Protein AF-A0A821Y7E7-F1 (afdb_monomer)

Radius of gyration: 20.85 Å; Cα contacts (8 Å, |Δi|>4): 47; chains: 1; bounding box: 41×28×63 Å

pLDDT: mean 92.41, std 6.92, range [50.72, 97.5]

InterPro domains:
  IPR002554 Protein phosphatase 2A, regulatory B subunit, B56 [PF01603] (1-94)
  IPR002554 Protein phosphatase 2A, regulatory B subunit, B56 [PTHR10257] (1-98)
  IPR011989 Armadillo-like helical [G3DSA:1.25.10.10] (1-95)
  IPR016024 Armadillo-type fold [SSF48371] (1-77)

Structure (mmCIF, N/CA/C/O backbone):
data_AF-A0A821Y7E7-F1
#
_entry.id   AF-A0A821Y7E7-F1
#
loop_
_atom_site.group_PDB
_atom_site.id
_atom_site.type_symbol
_atom_site.label_atom_id
_atom_site.label_alt_id
_atom_site.label_comp_id
_atom_site.label_asym_id
_atom_site.label_entity_id
_atom_site.label_seq_id
_atom_site.pdbx_PDB_ins_code
_atom_site.Cartn_x
_atom_site.Cartn_y
_atom_site.Cartn_z
_atom_site.occupancy
_atom_site.B_iso_or_equiv
_atom_site.auth_seq_id
_atom_site.auth_comp_id
_atom_site.auth_asym_id
_atom_site.auth_atom_id
_atom_site.pdbx_PDB_model_num
ATOM 1 N N . VAL A 1 1 ? -5.761 19.215 0.190 1.00 88.06 1 VAL A N 1
ATOM 2 C CA . VAL A 1 1 ? -6.695 18.071 0.033 1.00 88.06 1 VAL A CA 1
ATOM 3 C C . VAL A 1 1 ? -6.221 16.878 0.848 1.00 88.06 1 VAL A C 1
ATOM 5 O O . VAL A 1 1 ? -6.903 16.565 1.807 1.00 88.06 1 VAL A O 1
ATOM 8 N N . ALA A 1 2 ? -5.040 16.307 0.567 1.00 89.44 2 ALA A N 1
ATOM 9 C CA . ALA A 1 2 ? -4.501 15.144 1.290 1.00 89.44 2 ALA A CA 1
ATOM 10 C C . ALA A 1 2 ? -4.531 15.275 2.824 1.00 89.44 2 ALA A C 1
ATOM 12 O O . ALA A 1 2 ? -5.043 14.389 3.490 1.00 89.44 2 ALA A O 1
ATOM 13 N N . GLU A 1 3 ? -4.064 16.397 3.376 1.00 88.56 3 GLU A N 1
ATOM 14 C CA . GLU A 1 3 ? -4.104 16.643 4.825 1.00 88.56 3 GLU A CA 1
ATOM 15 C C . GLU A 1 3 ? -5.527 16.564 5.394 1.00 88.56 3 GLU A C 1
ATOM 17 O O . GLU A 1 3 ? -5.768 15.776 6.297 1.00 88.56 3 GLU A O 1
ATOM 22 N N . ARG A 1 4 ? -6.488 17.292 4.803 1.00 88.50 4 ARG A N 1
ATOM 23 C CA . ARG A 1 4 ? -7.901 17.257 5.225 1.00 88.50 4 ARG A CA 1
ATOM 24 C C . ARG A 1 4 ? -8.515 15.858 5.124 1.00 88.50 4 ARG A C 1
ATOM 26 O O . ARG A 1 4 ? -9.322 15.488 5.968 1.00 88.50 4 ARG A O 1
ATOM 33 N N . SER A 1 5 ? -8.144 15.089 4.101 1.00 90.50 5 SER A N 1
ATOM 34 C CA . SER A 1 5 ? -8.580 13.698 3.956 1.00 90.50 5 SER A CA 1
ATOM 35 C C . SER A 1 5 ? -7.975 12.801 5.039 1.00 90.50 5 SER A C 1
ATOM 37 O O . SER A 1 5 ? -8.693 12.004 5.625 1.00 90.50 5 SER A O 1
ATOM 39 N N . LEU A 1 6 ? -6.684 12.956 5.350 1.00 88.12 6 LEU A N 1
ATOM 40 C CA . LEU A 1 6 ? -5.997 12.170 6.381 1.00 88.12 6 LEU A CA 1
ATOM 41 C C . LEU A 1 6 ? -6.461 12.530 7.800 1.00 88.12 6 LEU A C 1
ATOM 43 O O . LEU A 1 6 ? -6.537 11.651 8.651 1.00 88.12 6 LEU A O 1
ATOM 47 N N . THR A 1 7 ? -6.839 13.786 8.057 1.00 86.94 7 THR A N 1
ATOM 48 C CA . THR A 1 7 ? -7.391 14.207 9.358 1.00 86.94 7 THR A CA 1
ATOM 49 C C . THR A 1 7 ? -8.759 13.603 9.670 1.00 86.94 7 THR A C 1
ATOM 51 O O . THR A 1 7 ? -9.186 13.664 10.819 1.00 86.94 7 THR A O 1
ATOM 54 N N . LEU A 1 8 ? -9.450 12.987 8.699 1.00 87.62 8 LEU A N 1
ATOM 55 C CA . LEU A 1 8 ? -10.682 12.239 8.987 1.00 87.62 8 LEU A CA 1
ATOM 56 C C . LEU A 1 8 ? -10.432 11.111 9.993 1.00 87.62 8 LEU A C 1
ATOM 58 O O . LEU A 1 8 ? -11.325 10.780 10.762 1.00 87.62 8 LEU A O 1
ATOM 62 N N . TRP A 1 9 ? -9.213 10.572 10.049 1.00 84.94 9 TRP A N 1
ATOM 63 C CA . TRP A 1 9 ? -8.837 9.527 11.006 1.00 84.94 9 TRP A CA 1
ATOM 64 C C . TRP A 1 9 ? -8.536 10.027 12.409 1.00 84.94 9 TRP A C 1
ATOM 66 O O . TRP A 1 9 ? -8.275 9.235 13.304 1.00 84.94 9 TRP A O 1
ATOM 76 N N . SER A 1 10 ? -8.577 11.339 12.625 1.00 84.56 10 SER A N 1
ATOM 77 C CA . SER A 1 10 ? -8.610 11.897 13.975 1.00 84.56 10 SER A CA 1
ATOM 78 C C . SER A 1 10 ? -10.027 11.903 14.558 1.00 84.56 10 SER A C 1
ATOM 80 O O . SER A 1 10 ? -10.198 12.247 15.721 1.00 84.56 10 SER A O 1
ATOM 82 N N . ASN A 1 11 ? -11.049 11.557 13.765 1.00 90.56 11 ASN A N 1
ATOM 83 C CA . ASN A 1 11 ? -12.423 11.435 14.232 1.00 90.56 11 ASN A CA 1
ATOM 84 C C . ASN A 1 11 ? -12.700 9.991 14.672 1.00 90.56 11 ASN A C 1
ATOM 86 O O . ASN A 1 11 ? -12.771 9.091 13.837 1.00 90.56 11 ASN A O 1
ATOM 90 N N . GLU A 1 12 ? -12.898 9.795 15.976 1.00 89.69 12 GLU A N 1
ATOM 91 C CA . GLU A 1 12 ? -13.133 8.480 16.588 1.00 89.69 12 GLU A CA 1
ATOM 92 C C . GLU A 1 12 ? -14.330 7.738 15.982 1.00 89.69 12 GLU A C 1
ATOM 94 O O . GLU A 1 12 ? -14.244 6.540 15.737 1.00 89.69 12 GLU A O 1
ATOM 99 N N . TYR A 1 13 ? -15.417 8.446 15.658 1.00 94.62 13 TYR A N 1
ATOM 100 C CA . TYR A 1 13 ? -16.593 7.826 15.043 1.00 94.62 13 TYR A CA 1
ATOM 101 C C . TYR A 1 13 ? -16.275 7.259 13.658 1.00 94.62 13 TYR A C 1
ATOM 103 O O . TYR A 1 13 ? -16.719 6.173 13.293 1.00 94.62 13 TYR A O 1
ATOM 111 N N . ILE A 1 14 ? -15.483 7.997 12.881 1.00 91.56 14 ILE A N 1
ATOM 112 C CA . ILE A 1 14 ? -15.056 7.536 11.567 1.00 91.56 14 ILE A CA 1
ATOM 113 C C . ILE A 1 14 ? -14.131 6.327 11.719 1.00 91.56 14 ILE A C 1
ATOM 115 O O . ILE A 1 14 ? -14.329 5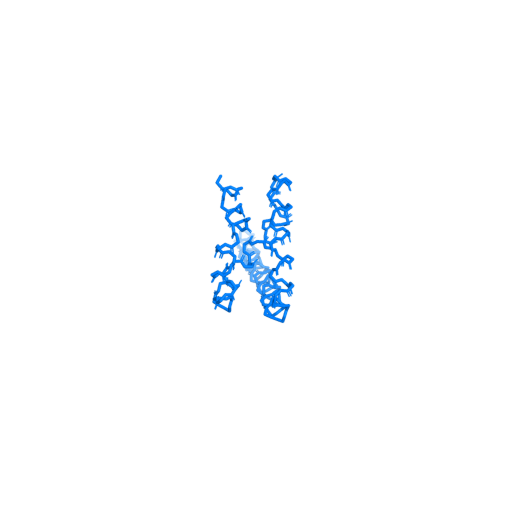.340 11.022 1.00 91.56 14 ILE A O 1
ATOM 119 N N . VAL A 1 15 ? -13.160 6.379 12.636 1.00 89.06 15 VAL A N 1
ATOM 120 C CA . VAL A 1 15 ? -12.243 5.258 12.895 1.00 89.06 15 VAL A CA 1
ATOM 121 C C . VAL A 1 15 ? -13.015 3.994 13.262 1.00 89.06 15 VAL A C 1
ATOM 123 O O . VAL A 1 15 ? -12.791 2.962 12.638 1.00 89.06 15 VAL A O 1
ATOM 126 N N . GLN A 1 16 ? -13.987 4.094 14.169 1.00 91.62 16 GLN A N 1
ATOM 127 C CA . GLN A 1 16 ? -14.813 2.960 14.575 1.00 91.62 16 GLN A CA 1
ATOM 128 C C . GLN A 1 16 ? -15.536 2.310 13.380 1.00 91.62 16 GLN A C 1
ATOM 130 O O . GLN A 1 16 ? -15.486 1.095 13.209 1.00 91.62 16 GLN A O 1
ATOM 135 N N . LEU A 1 17 ? -16.154 3.110 12.504 1.00 93.06 17 LEU A N 1
ATOM 136 C CA . LEU A 1 17 ? -16.811 2.586 11.300 1.00 93.06 17 LEU A CA 1
ATOM 137 C C . LEU A 1 17 ? -15.828 1.900 10.342 1.00 93.06 17 LEU A C 1
ATOM 139 O O . LEU A 1 17 ? -16.187 0.925 9.679 1.00 93.06 17 LEU A O 1
ATOM 143 N N . MET A 1 18 ? -14.599 2.413 10.240 1.00 89.88 18 MET A N 1
ATOM 144 C CA . MET A 1 18 ? -13.571 1.796 9.402 1.00 89.88 18 MET A CA 1
ATOM 145 C C . MET A 1 18 ? -13.080 0.475 10.001 1.00 89.88 18 MET A C 1
ATOM 147 O O . MET A 1 18 ? -12.851 -0.468 9.250 1.00 89.88 18 MET A O 1
ATOM 151 N N . GLU A 1 19 ? -12.945 0.388 11.327 1.00 89.75 19 GLU A N 1
ATOM 152 C CA . GLU A 1 19 ? -12.569 -0.842 12.037 1.00 89.75 19 GLU A CA 1
ATOM 153 C C . GLU A 1 19 ? -13.605 -1.956 11.832 1.00 89.75 19 GLU A C 1
ATOM 155 O O . GLU A 1 19 ? -13.234 -3.093 11.549 1.00 89.75 19 GLU A O 1
ATOM 160 N N . GLU A 1 20 ? -14.899 -1.626 11.875 1.00 93.69 20 GLU A N 1
ATOM 161 C CA . GLU A 1 20 ? -15.996 -2.576 11.622 1.00 93.69 20 GLU A CA 1
ATOM 162 C C . GLU A 1 20 ? -15.996 -3.147 10.190 1.00 93.69 20 GLU A C 1
ATOM 164 O O . GLU A 1 20 ? -16.564 -4.209 9.946 1.00 93.69 20 GLU A O 1
ATOM 169 N N . ASN A 1 21 ? -15.353 -2.458 9.241 1.00 93.38 21 ASN A N 1
ATOM 170 C CA . ASN A 1 21 ? -15.329 -2.806 7.816 1.00 93.38 21 ASN A CA 1
ATOM 171 C C . ASN A 1 21 ? -13.895 -3.001 7.287 1.00 93.38 21 ASN A C 1
ATOM 173 O O . ASN A 1 21 ? -13.633 -2.869 6.085 1.00 93.38 21 ASN A O 1
ATOM 177 N N . LEU A 1 22 ? 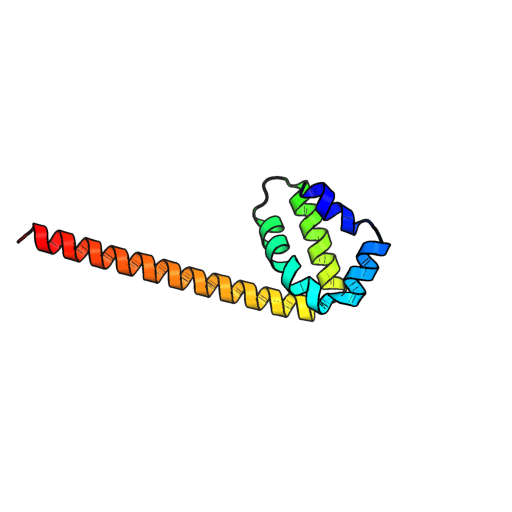-12.947 -3.279 8.188 1.00 91.81 22 LEU A N 1
ATOM 178 C CA . LEU A 1 22 ? -11.518 -3.188 7.902 1.00 91.81 22 LEU A CA 1
ATOM 179 C C . LEU A 1 22 ? -11.066 -4.126 6.777 1.00 91.81 22 LEU A C 1
ATOM 181 O O . LEU A 1 22 ? -10.215 -3.734 5.982 1.00 91.81 22 LEU A O 1
ATOM 185 N N . ASP A 1 23 ? -11.651 -5.319 6.672 1.00 92.00 23 ASP A N 1
ATOM 186 C CA . ASP A 1 23 ? -11.266 -6.326 5.675 1.00 92.00 23 ASP A CA 1
ATOM 187 C C . ASP A 1 23 ? -11.476 -5.851 4.226 1.00 92.00 23 ASP A C 1
ATOM 189 O O . ASP A 1 23 ? -10.679 -6.181 3.350 1.00 92.00 23 ASP A O 1
ATOM 193 N N . GLU A 1 24 ? -12.488 -5.015 3.976 1.00 94.44 24 GLU A N 1
ATOM 194 C CA . GLU A 1 24 ? -12.759 -4.439 2.649 1.00 94.44 24 GLU A CA 1
ATOM 195 C C . GLU A 1 24 ? -11.998 -3.129 2.416 1.00 94.44 24 GLU A C 1
ATOM 197 O O . GLU A 1 24 ? -11.562 -2.805 1.309 1.00 94.44 24 GLU A O 1
ATOM 202 N N . ILE A 1 25 ? -11.815 -2.350 3.478 1.00 93.75 25 ILE A N 1
ATOM 203 C CA . ILE A 1 25 ? -11.172 -1.037 3.431 1.00 93.75 25 ILE A CA 1
ATOM 204 C C . ILE A 1 25 ? -9.659 -1.155 3.253 1.00 93.75 25 ILE A C 1
ATOM 206 O O . ILE A 1 25 ? -9.045 -0.393 2.495 1.00 93.75 25 ILE A O 1
ATOM 210 N N . LEU A 1 26 ? -9.042 -2.071 3.996 1.00 93.75 26 LEU A N 1
ATOM 211 C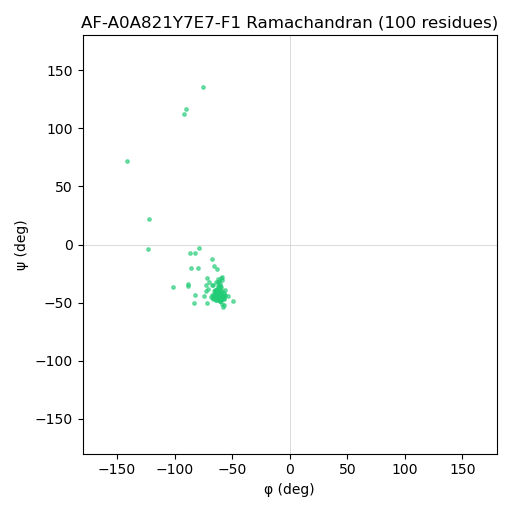 CA . LEU A 1 26 ? -7.597 -2.177 4.121 1.00 93.75 26 LEU A CA 1
ATOM 212 C C . LEU A 1 26 ? -6.910 -2.445 2.768 1.00 93.75 26 LEU A C 1
ATOM 214 O O . LEU A 1 26 ? -5.957 -1.718 2.462 1.00 93.75 26 LEU A O 1
ATOM 218 N N . PRO A 1 27 ? -7.395 -3.365 1.903 1.00 94.94 27 PRO A N 1
ATOM 219 C CA . PRO A 1 27 ? -6.829 -3.576 0.567 1.00 94.94 27 PRO A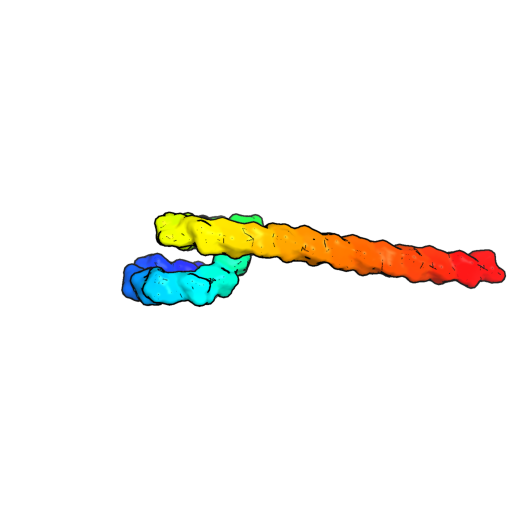 CA 1
ATOM 220 C C . PRO A 1 27 ? -6.873 -2.334 -0.332 1.00 94.94 27 PRO A C 1
ATOM 222 O O . PRO A 1 27 ? -6.008 -2.164 -1.189 1.00 94.94 27 PRO A O 1
ATOM 225 N N . ILE A 1 28 ? -7.855 -1.449 -0.137 1.00 94.69 28 ILE A N 1
ATOM 226 C CA . ILE A 1 28 ? -8.043 -0.239 -0.950 1.00 94.69 28 ILE A CA 1
ATOM 227 C C . ILE A 1 28 ? -7.123 0.888 -0.465 1.00 94.69 28 ILE A C 1
ATOM 229 O O . ILE A 1 28 ? -6.512 1.598 -1.269 1.00 94.69 28 ILE A O 1
ATOM 233 N N . LEU A 1 29 ? -7.025 1.072 0.854 1.00 94.00 29 LEU A N 1
ATOM 234 C CA . LEU A 1 29 ? -6.315 2.205 1.448 1.00 94.00 29 LEU A CA 1
ATOM 235 C C . LEU A 1 29 ? -4.828 1.962 1.674 1.00 94.00 29 LEU A C 1
ATOM 237 O O . LEU A 1 29 ? -4.039 2.896 1.521 1.00 94.00 29 LEU A O 1
ATOM 241 N N . LEU A 1 30 ? -4.418 0.747 2.035 1.00 94.94 30 LEU A N 1
ATOM 242 C CA . LEU A 1 30 ? -3.024 0.481 2.386 1.00 94.94 30 LEU A CA 1
ATOM 243 C C . LEU A 1 30 ? -2.045 0.767 1.224 1.00 94.94 30 LEU A C 1
ATOM 245 O O . LEU A 1 30 ? -1.045 1.450 1.466 1.00 94.94 30 LEU A O 1
ATOM 249 N N . PRO A 1 31 ? -2.325 0.381 -0.042 1.00 95.56 31 PRO A N 1
ATOM 250 C CA . PRO A 1 31 ? -1.414 0.651 -1.156 1.00 95.56 31 PRO A CA 1
ATOM 251 C C . PRO A 1 31 ? -1.076 2.136 -1.386 1.00 95.56 31 PRO A C 1
ATOM 253 O O . PRO A 1 31 ? 0.113 2.484 -1.411 1.00 95.56 31 PRO A O 1
ATOM 256 N N . PRO A 1 32 ? -2.050 3.060 -1.544 1.00 95.06 32 PRO A N 1
ATOM 257 C CA . PRO A 1 32 ? -1.726 4.470 -1.728 1.00 95.06 32 PRO A CA 1
ATOM 258 C C . PRO A 1 32 ? -1.041 5.079 -0.500 1.00 95.06 32 PRO A C 1
ATOM 260 O O . PRO A 1 32 ? -0.177 5.939 -0.679 1.00 95.06 32 PRO A O 1
ATOM 263 N N . LEU A 1 33 ? -1.352 4.629 0.719 1.00 95.50 33 LEU A N 1
ATOM 264 C CA . LEU A 1 33 ? -0.686 5.106 1.934 1.00 95.50 33 LEU A CA 1
ATOM 265 C C . LEU A 1 33 ? 0.793 4.723 1.963 1.00 95.50 33 LEU A C 1
ATOM 267 O O . LEU A 1 33 ? 1.631 5.583 2.230 1.00 95.50 33 LEU A O 1
ATOM 271 N N . CYS A 1 34 ? 1.132 3.478 1.616 1.00 94.88 34 CYS A N 1
ATOM 272 C CA . CYS A 1 34 ? 2.521 3.025 1.516 1.00 94.88 34 CYS A CA 1
ATOM 273 C C . CYS A 1 34 ? 3.323 3.787 0.454 1.00 94.88 34 CYS A C 1
ATOM 275 O O . CYS A 1 34 ? 4.531 3.971 0.602 1.00 94.88 34 CYS A O 1
ATOM 277 N N . ARG A 1 35 ? 2.672 4.235 -0.624 1.00 94.38 35 ARG A N 1
ATOM 278 C CA . ARG A 1 35 ? 3.306 5.100 -1.626 1.00 94.38 35 ARG A CA 1
ATOM 279 C C . ARG A 1 35 ? 3.533 6.506 -1.072 1.00 94.38 35 ARG A C 1
ATOM 281 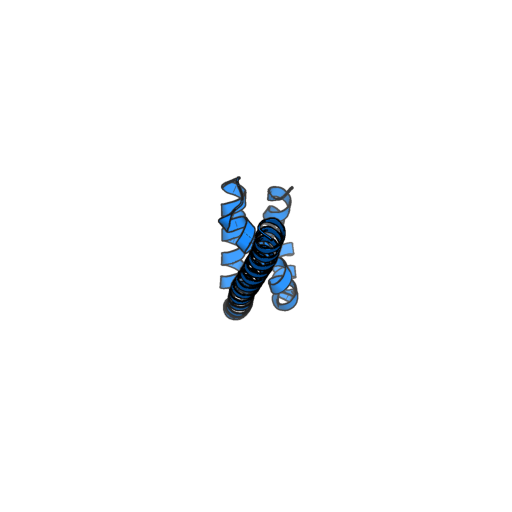O O . ARG A 1 35 ? 4.647 7.020 -1.147 1.00 94.38 35 ARG A O 1
ATOM 288 N N . ILE A 1 36 ? 2.496 7.112 -0.490 1.00 95.31 36 ILE A N 1
ATOM 289 C CA . ILE A 1 36 ? 2.553 8.462 0.093 1.00 95.31 36 ILE A CA 1
ATOM 290 C C . ILE A 1 36 ? 3.655 8.546 1.154 1.00 95.31 36 ILE A C 1
ATOM 292 O O . ILE A 1 36 ? 4.445 9.488 1.128 1.00 95.31 36 ILE A O 1
ATOM 296 N N . SER A 1 37 ? 3.766 7.541 2.023 1.00 94.75 37 SER A N 1
ATOM 297 C CA . SER A 1 37 ? 4.748 7.521 3.111 1.00 94.75 37 SER A CA 1
ATOM 298 C C . SER A 1 37 ? 6.209 7.461 2.641 1.00 94.75 37 SER A C 1
ATOM 300 O O . SER A 1 37 ? 7.117 7.796 3.402 1.00 94.75 37 SER A O 1
ATOM 302 N N . LYS A 1 38 ? 6.453 7.065 1.385 1.00 93.00 38 LYS A N 1
ATOM 303 C CA . LYS A 1 38 ? 7.794 6.979 0.789 1.00 93.00 38 LYS A CA 1
ATOM 304 C C . LYS A 1 38 ? 8.128 8.153 -0.126 1.00 93.00 38 LYS A C 1
ATOM 306 O O . LYS A 1 38 ? 9.287 8.547 -0.193 1.00 93.00 38 LYS A O 1
ATOM 311 N N . THR A 1 39 ? 7.152 8.672 -0.873 1.00 94.19 39 THR A N 1
ATOM 312 C CA . THR A 1 39 ? 7.433 9.552 -2.023 1.00 94.19 39 THR A CA 1
ATOM 313 C C . THR A 1 39 ? 6.765 10.920 -1.951 1.00 94.19 39 THR A C 1
ATOM 315 O O . THR A 1 39 ? 6.946 11.729 -2.861 1.00 94.19 39 THR A O 1
ATOM 318 N N . HIS A 1 40 ? 5.947 11.196 -0.933 1.00 96.50 40 HIS A N 1
ATOM 319 C CA . HIS A 1 40 ? 5.257 12.479 -0.843 1.00 96.50 40 HIS A CA 1
ATOM 320 C C . HIS A 1 40 ? 6.215 13.600 -0.403 1.00 96.50 40 HIS A C 1
ATOM 322 O O . HIS A 1 40 ? 6.994 13.442 0.531 1.00 96.50 40 HIS A O 1
ATOM 328 N N . TRP A 1 41 ? 6.137 14.760 -1.060 1.00 96.88 41 TRP A N 1
ATOM 329 C CA . TRP A 1 41 ? 7.062 15.885 -0.847 1.00 96.88 41 TRP A CA 1
ATOM 330 C C . TRP A 1 41 ? 6.867 16.607 0.497 1.00 96.88 41 TRP A C 1
ATOM 332 O O . TRP A 1 41 ? 7.800 17.192 1.039 1.00 96.88 41 TRP A O 1
ATOM 342 N N . ASN A 1 42 ? 5.644 16.598 1.030 1.00 96.38 42 ASN A N 1
ATOM 343 C CA . ASN A 1 42 ? 5.310 17.238 2.302 1.00 96.38 42 ASN A CA 1
ATOM 344 C C . ASN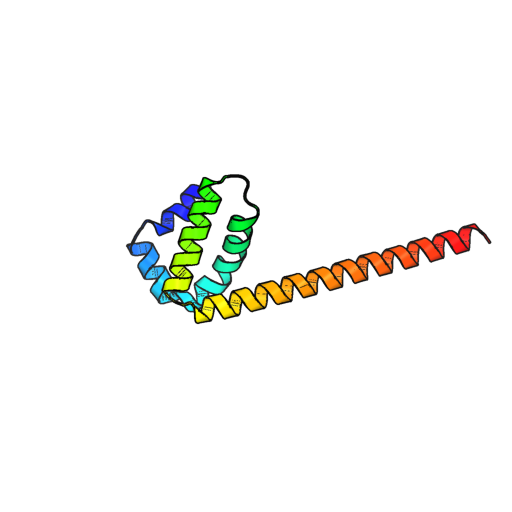 A 1 42 ? 5.484 16.259 3.474 1.00 96.38 42 ASN A C 1
ATOM 346 O O . ASN A 1 42 ? 4.731 15.287 3.576 1.00 96.38 42 ASN A O 1
ATOM 350 N N . ALA A 1 43 ? 6.414 16.573 4.380 1.00 95.06 43 ALA A N 1
ATOM 351 C CA . ALA A 1 43 ? 6.744 15.758 5.549 1.00 95.06 43 ALA A CA 1
ATOM 352 C C . ALA A 1 43 ? 5.566 15.538 6.516 1.00 95.06 43 ALA A C 1
ATOM 354 O O . ALA A 1 43 ? 5.449 14.459 7.086 1.00 95.06 43 ALA A O 1
ATOM 355 N N . ASN A 1 44 ? 4.657 16.508 6.676 1.00 94.50 44 ASN A N 1
ATOM 356 C CA . ASN A 1 44 ? 3.485 16.338 7.543 1.00 94.50 44 ASN A CA 1
ATOM 357 C C . ASN A 1 44 ? 2.541 15.257 6.996 1.00 94.50 44 ASN A C 1
ATOM 359 O O . ASN A 1 44 ? 2.077 14.387 7.726 1.00 94.50 44 ASN A O 1
ATOM 363 N N . ILE A 1 45 ? 2.309 15.267 5.681 1.00 95.88 45 ILE A N 1
ATOM 364 C CA . ILE A 1 45 ? 1.487 14.252 5.007 1.00 95.88 45 ILE A CA 1
ATOM 365 C C . ILE A 1 45 ? 2.141 12.868 5.121 1.00 95.88 45 ILE A C 1
ATOM 367 O O . ILE A 1 45 ? 1.445 11.885 5.373 1.00 95.88 45 ILE A O 1
ATOM 371 N N . VAL A 1 46 ? 3.471 12.797 4.999 1.00 95.94 46 VAL A N 1
ATOM 372 C CA . VAL A 1 46 ? 4.231 11.562 5.233 1.00 95.94 46 VAL A CA 1
ATOM 373 C C . VAL A 1 46 ? 3.996 11.050 6.660 1.00 95.94 46 VAL A C 1
ATOM 375 O O . VAL A 1 46 ? 3.580 9.904 6.824 1.00 95.94 46 VAL A O 1
ATOM 378 N N . THR A 1 47 ? 4.154 11.891 7.684 1.00 94.69 47 THR A N 1
ATOM 379 C CA . THR A 1 47 ? 3.905 11.518 9.088 1.00 94.69 47 THR A CA 1
ATOM 380 C C . THR A 1 47 ? 2.471 11.041 9.323 1.00 94.69 47 THR A C 1
ATOM 382 O O . THR A 1 47 ? 2.269 9.979 9.910 1.00 94.69 47 THR A O 1
ATOM 385 N N . LEU A 1 48 ? 1.469 11.769 8.819 1.00 93.56 48 LEU A N 1
ATOM 386 C CA . LEU A 1 48 ? 0.059 11.378 8.933 1.00 93.56 48 LEU A CA 1
ATOM 387 C C . LEU A 1 48 ? -0.210 10.014 8.280 1.00 93.56 48 LEU A C 1
ATOM 389 O O . LEU A 1 48 ? -0.913 9.184 8.854 1.00 93.56 48 LEU A O 1
ATOM 393 N N . SER A 1 49 ? 0.389 9.751 7.114 1.00 95.00 49 SER A N 1
ATOM 394 C CA . SER A 1 49 ? 0.262 8.450 6.451 1.00 95.00 49 SER A CA 1
ATOM 395 C C . SER A 1 49 ? 0.913 7.316 7.251 1.00 95.00 49 SER A C 1
ATOM 397 O O . SER A 1 49 ? 0.319 6.247 7.369 1.00 95.00 49 SER A O 1
ATOM 399 N N . TYR A 1 50 ? 2.078 7.545 7.869 1.00 94.56 50 TYR A N 1
ATOM 400 C CA . TYR A 1 50 ? 2.730 6.550 8.726 1.00 94.56 50 TYR A CA 1
ATOM 401 C C . TYR A 1 50 ? 1.918 6.231 9.978 1.00 94.56 50 TYR A C 1
ATOM 403 O O . TYR A 1 50 ? 1.816 5.060 10.344 1.00 94.56 50 TYR A O 1
ATOM 411 N N . ASN A 1 51 ? 1.335 7.245 10.621 1.00 92.69 51 ASN A N 1
ATOM 412 C CA . ASN A 1 51 ? 0.501 7.050 11.805 1.00 92.69 51 ASN A CA 1
ATOM 413 C C . ASN A 1 51 ? -0.697 6.154 11.492 1.00 92.69 51 ASN A C 1
ATOM 415 O O . ASN A 1 51 ? -0.992 5.231 12.244 1.00 92.69 51 ASN A O 1
ATOM 419 N N . LEU A 1 52 ? -1.332 6.377 10.344 1.00 92.88 52 LEU A N 1
ATOM 420 C CA . LEU A 1 52 ? -2.434 5.544 9.897 1.00 92.88 52 LEU A CA 1
ATOM 421 C C . LEU A 1 52 ? -1.996 4.114 9.558 1.00 92.88 52 LEU A C 1
ATOM 423 O O . LEU A 1 52 ? -2.628 3.160 9.997 1.00 92.88 52 LEU A O 1
ATOM 427 N N . ILE A 1 53 ? -0.905 3.942 8.807 1.00 94.50 53 ILE A N 1
ATOM 428 C CA . ILE A 1 53 ? -0.385 2.597 8.510 1.00 94.50 53 ILE A CA 1
ATOM 429 C C . ILE A 1 53 ? -0.097 1.847 9.817 1.00 94.50 53 ILE A C 1
ATOM 431 O O . ILE A 1 53 ? -0.436 0.674 9.934 1.00 94.50 53 ILE A O 1
ATOM 435 N N . ARG A 1 54 ? 0.486 2.523 10.817 1.00 93.25 54 ARG A N 1
ATOM 436 C CA . ARG A 1 54 ? 0.713 1.941 12.144 1.00 93.25 54 ARG A CA 1
ATOM 437 C C . ARG A 1 54 ? -0.591 1.525 12.814 1.00 93.25 54 ARG A C 1
ATOM 439 O O . ARG A 1 54 ? -0.683 0.386 13.243 1.00 93.25 54 ARG A O 1
ATOM 446 N N . HIS A 1 55 ? -1.591 2.398 12.828 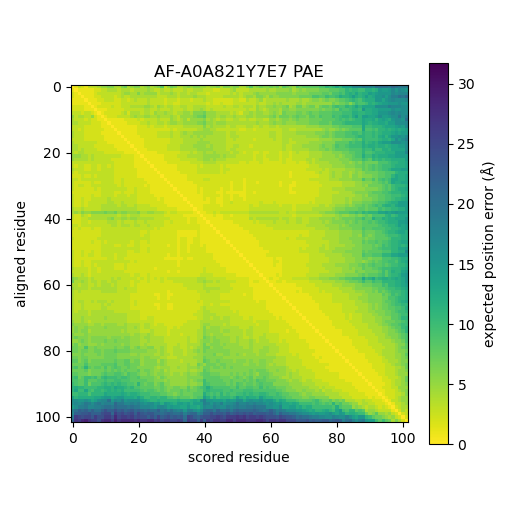1.00 91.50 55 HIS A N 1
ATOM 447 C CA . HIS A 1 55 ? -2.897 2.093 13.403 1.00 91.50 55 HIS A CA 1
ATOM 448 C C . HIS A 1 55 ? -3.545 0.855 12.758 1.00 91.50 55 HIS A C 1
ATOM 450 O O . HIS A 1 55 ? -3.984 -0.047 13.464 1.00 91.50 55 HIS A O 1
ATOM 456 N N . PHE A 1 56 ? -3.507 0.734 11.427 1.00 92.75 56 PHE A N 1
ATOM 457 C CA . PHE A 1 56 ? -3.995 -0.472 10.749 1.00 92.75 56 PHE A CA 1
ATOM 458 C C . PHE A 1 56 ? -3.212 -1.736 11.118 1.00 92.75 56 PHE A C 1
ATOM 460 O O . PHE A 1 56 ? -3.812 -2.798 11.275 1.00 92.75 56 PHE A O 1
ATOM 467 N N . MET A 1 57 ? -1.891 -1.636 11.291 1.00 94.19 57 MET A N 1
ATOM 468 C CA . MET A 1 57 ? -1.083 -2.765 11.761 1.00 94.19 57 MET A CA 1
ATOM 469 C C . MET A 1 57 ? -1.406 -3.146 13.211 1.00 94.19 57 MET A C 1
ATOM 471 O O . MET A 1 57 ? -1.371 -4.332 13.533 1.00 94.19 57 MET A O 1
ATOM 475 N N . ASP A 1 58 ? -1.726 -2.172 14.066 1.00 93.44 58 ASP A N 1
ATOM 476 C CA . ASP A 1 58 ? -2.102 -2.416 15.461 1.00 93.44 58 ASP A CA 1
ATOM 477 C C . ASP A 1 58 ? -3.442 -3.171 15.555 1.00 93.44 58 ASP A C 1
ATOM 479 O O . ASP A 1 58 ? -3.594 -4.033 16.420 1.00 93.44 58 ASP A O 1
ATOM 483 N N . ILE A 1 59 ? -4.380 -2.909 14.633 1.00 91.75 59 ILE A N 1
ATOM 484 C CA . ILE A 1 59 ? -5.693 -3.578 14.580 1.00 91.75 59 ILE A CA 1
ATOM 485 C C . ILE A 1 59 ? -5.621 -4.937 13.866 1.00 91.75 59 ILE A C 1
ATOM 487 O O . ILE A 1 59 ? -6.112 -5.941 14.380 1.00 91.75 59 ILE A O 1
ATOM 491 N N . ASN A 1 60 ? -5.022 -4.993 12.672 1.00 93.62 60 ASN A N 1
ATOM 492 C CA . ASN A 1 60 ? -4.977 -6.196 11.835 1.00 93.62 60 ASN A CA 1
ATOM 493 C C . ASN A 1 60 ? -3.623 -6.345 11.130 1.00 93.62 60 ASN A C 1
ATOM 495 O O . ASN A 1 60 ? -3.488 -6.200 9.909 1.00 93.62 60 ASN A O 1
ATOM 499 N N . LYS A 1 61 ? -2.601 -6.692 11.916 1.00 95.50 61 LYS A N 1
ATOM 500 C CA . LYS A 1 61 ? -1.251 -6.956 11.408 1.00 95.50 61 LYS A CA 1
ATOM 501 C C . LYS A 1 61 ? -1.227 -7.992 10.283 1.00 95.50 61 LYS A C 1
ATOM 503 O O . LYS A 1 61 ? -0.550 -7.781 9.284 1.00 95.50 61 LYS A O 1
ATOM 508 N N . LYS A 1 62 ? -1.961 -9.099 10.433 1.00 95.44 62 LYS A N 1
ATOM 509 C CA . LYS A 1 62 ? -1.936 -10.202 9.463 1.00 95.44 62 LYS A CA 1
ATOM 510 C C . LYS A 1 62 ? -2.469 -9.758 8.097 1.00 95.44 62 LYS A C 1
ATOM 512 O O . LYS A 1 62 ? -1.798 -9.991 7.097 1.00 95.44 62 LYS A O 1
ATOM 517 N N . GLY A 1 63 ? -3.615 -9.075 8.063 1.00 94.81 63 GLY A N 1
ATOM 518 C CA . GLY A 1 63 ? -4.167 -8.527 6.821 1.00 94.81 63 GLY A CA 1
ATOM 519 C C . GLY A 1 63 ? -3.237 -7.492 6.182 1.00 94.81 63 GLY A C 1
ATOM 520 O O . GLY A 1 63 ? -3.023 -7.512 4.970 1.00 94.81 63 GLY A O 1
ATOM 521 N N . CYS A 1 64 ? -2.598 -6.641 6.996 1.00 95.81 64 CYS A N 1
ATOM 522 C CA . CYS A 1 64 ? -1.585 -5.709 6.498 1.00 95.81 64 CYS A CA 1
ATOM 523 C C . CYS A 1 64 ? -0.401 -6.446 5.857 1.00 95.81 64 CYS A C 1
ATOM 525 O O . CYS A 1 64 ? -0.002 -6.099 4.748 1.00 95.81 64 CYS A O 1
ATOM 527 N N . ASP A 1 65 ? 0.150 -7.461 6.527 1.00 96.81 65 ASP A N 1
ATOM 528 C CA . ASP A 1 65 ? 1.293 -8.234 6.032 1.00 96.81 65 ASP A CA 1
ATOM 529 C C . ASP A 1 65 ? 0.968 -8.936 4.699 1.00 96.81 65 ASP A C 1
ATOM 531 O O . ASP A 1 65 ? 1.787 -8.923 3.777 1.00 96.81 65 ASP A O 1
ATOM 535 N N . GLU A 1 66 ? -0.233 -9.502 4.555 1.00 96.62 66 GLU A N 1
ATOM 536 C CA . GLU A 1 66 ? -0.698 -10.134 3.312 1.00 96.62 66 GLU A CA 1
ATOM 537 C C . GLU A 1 66 ? -0.742 -9.138 2.143 1.00 96.62 66 GLU A C 1
ATOM 539 O O . GLU A 1 66 ? -0.165 -9.397 1.082 1.00 96.62 66 GLU A O 1
ATOM 544 N N . ILE A 1 67 ? -1.339 -7.961 2.351 1.00 96.81 67 ILE A N 1
ATOM 545 C CA . ILE A 1 67 ? -1.414 -6.909 1.327 1.00 96.81 67 ILE A CA 1
ATOM 546 C C . ILE A 1 67 ? -0.017 -6.365 1.001 1.00 96.81 67 ILE A C 1
ATOM 548 O O . ILE A 1 67 ? 0.321 -6.186 -0.168 1.00 96.81 67 ILE A O 1
ATOM 552 N N . LEU A 1 68 ? 0.828 -6.124 2.007 1.00 95.62 68 LEU A N 1
ATOM 553 C CA . LEU A 1 68 ? 2.195 -5.632 1.803 1.00 95.62 68 LEU A CA 1
ATOM 554 C C . LEU A 1 68 ? 3.049 -6.612 0.991 1.00 95.62 68 LEU A C 1
ATOM 556 O O . LEU A 1 68 ? 3.879 -6.183 0.184 1.00 95.62 68 LEU A O 1
ATOM 560 N N . ASN A 1 69 ? 2.854 -7.917 1.182 1.00 96.75 69 ASN A N 1
ATOM 561 C CA . ASN A 1 69 ? 3.519 -8.936 0.378 1.00 96.75 69 ASN A CA 1
ATOM 562 C C . ASN A 1 69 ? 3.008 -8.929 -1.067 1.00 96.75 69 ASN A C 1
ATOM 564 O O . ASN A 1 69 ? 3.828 -8.893 -1.985 1.00 96.75 69 ASN A O 1
ATOM 568 N N . ALA A 1 70 ? 1.689 -8.856 -1.271 1.00 95.94 70 ALA A N 1
ATOM 569 C CA . ALA A 1 70 ? 1.101 -8.756 -2.607 1.00 95.94 70 ALA A CA 1
ATOM 570 C C . ALA A 1 70 ? 1.615 -7.524 -3.375 1.00 95.94 70 ALA A C 1
ATOM 572 O O . ALA A 1 70 ? 2.027 -7.642 -4.528 1.00 95.94 70 ALA A O 1
ATOM 573 N N . LEU A 1 71 ? 1.698 -6.360 -2.718 1.00 94.19 71 LEU A N 1
ATOM 574 C CA . LEU A 1 71 ? 2.248 -5.139 -3.317 1.00 94.19 71 LEU A CA 1
ATOM 575 C C . LEU A 1 71 ? 3.709 -5.296 -3.741 1.00 94.19 71 LEU A C 1
ATOM 577 O O . LEU A 1 71 ? 4.096 -4.839 -4.814 1.00 94.19 71 LEU A O 1
ATOM 581 N N . ARG A 1 72 ? 4.526 -5.958 -2.917 1.00 94.06 72 ARG A N 1
ATOM 582 C CA . ARG A 1 72 ? 5.937 -6.211 -3.229 1.00 94.06 72 ARG A CA 1
ATOM 583 C C . ARG A 1 72 ? 6.094 -7.133 -4.436 1.00 94.06 72 ARG A C 1
ATOM 585 O O . ARG A 1 72 ? 7.005 -6.944 -5.241 1.00 94.06 72 ARG A O 1
ATOM 592 N N . ASP A 1 73 ? 5.247 -8.147 -4.548 1.00 96.12 73 ASP A N 1
ATOM 593 C CA . ASP A 1 73 ? 5.293 -9.076 -5.673 1.00 96.12 73 ASP A CA 1
ATOM 594 C C . ASP A 1 73 ? 4.775 -8.429 -6.963 1.00 96.12 73 ASP A C 1
ATOM 596 O O . ASP A 1 73 ? 5.368 -8.633 -8.026 1.00 96.12 73 ASP A O 1
ATOM 600 N N . ASP A 1 74 ? 3.777 -7.549 -6.869 1.00 94.81 74 ASP A N 1
ATOM 601 C CA . ASP A 1 74 ? 3.352 -6.705 -7.985 1.00 94.81 74 ASP A CA 1
ATOM 602 C C . ASP A 1 74 ? 4.446 -5.732 -8.442 1.00 94.81 74 ASP A C 1
ATOM 604 O O . ASP A 1 74 ? 4.697 -5.623 -9.643 1.00 94.81 74 ASP A O 1
ATOM 608 N N . GLU A 1 75 ? 5.159 -5.077 -7.519 1.00 92.25 75 GLU A N 1
ATOM 609 C CA . GLU A 1 75 ? 6.304 -4.216 -7.854 1.00 92.25 75 GLU A CA 1
ATOM 610 C C . GLU A 1 75 ? 7.384 -4.988 -8.633 1.00 92.25 75 GLU A C 1
ATOM 612 O O . GLU A 1 75 ? 7.886 -4.509 -9.654 1.00 92.25 75 GLU A O 1
ATOM 617 N N . LYS A 1 76 ? 7.714 -6.215 -8.204 1.00 95.38 76 LYS A N 1
ATOM 618 C CA . LYS A 1 76 ? 8.663 -7.082 -8.925 1.00 95.38 76 LYS A CA 1
ATOM 619 C C . LYS A 1 76 ? 8.142 -7.457 -10.309 1.00 95.38 76 LYS A C 1
ATOM 621 O O . LYS A 1 76 ? 8.894 -7.386 -11.280 1.00 95.38 76 LYS A O 1
ATOM 626 N N . ARG A 1 77 ? 6.869 -7.847 -10.410 1.00 96.81 77 ARG A N 1
ATOM 627 C CA . ARG A 1 77 ? 6.230 -8.230 -11.675 1.00 96.81 77 ARG A CA 1
ATOM 628 C C . ARG A 1 77 ? 6.264 -7.084 -12.683 1.00 96.81 77 ARG A C 1
ATOM 630 O O . ARG A 1 77 ? 6.650 -7.300 -13.829 1.00 96.81 77 ARG A O 1
ATOM 637 N N . LEU A 1 78 ? 5.914 -5.873 -12.253 1.00 95.12 78 LEU A N 1
ATOM 638 C CA . LEU A 1 78 ? 5.953 -4.675 -13.093 1.00 95.12 78 LEU A CA 1
ATOM 639 C C . LEU A 1 78 ? 7.381 -4.333 -13.534 1.00 95.12 78 LEU A C 1
ATOM 641 O O . LEU A 1 78 ? 7.593 -3.992 -14.694 1.00 95.12 78 LEU A O 1
ATOM 645 N N . SER A 1 79 ? 8.365 -4.482 -12.644 1.00 95.88 79 SER A N 1
ATOM 646 C CA . SER A 1 79 ? 9.783 -4.279 -12.973 1.00 95.88 79 SER A CA 1
ATOM 647 C C . SER A 1 79 ? 10.280 -5.250 -14.055 1.00 95.88 79 SER A C 1
ATOM 649 O O . SER A 1 79 ? 10.956 -4.845 -14.999 1.00 95.88 79 SER A O 1
ATOM 651 N N . ILE A 1 80 ? 9.885 -6.526 -13.979 1.00 97.12 80 ILE A N 1
ATOM 652 C CA . ILE A 1 80 ? 10.218 -7.528 -15.005 1.00 97.12 80 ILE A CA 1
ATOM 653 C C . ILE A 1 80 ? 9.573 -7.162 -16.348 1.00 97.12 80 ILE A C 1
ATOM 655 O O . ILE A 1 80 ? 10.257 -7.129 -17.368 1.00 97.12 80 ILE A O 1
ATOM 659 N N . GLN A 1 81 ? 8.282 -6.819 -16.349 1.00 97.25 81 GLN A N 1
ATOM 660 C CA . GLN A 1 81 ? 7.568 -6.411 -17.566 1.00 97.25 81 GLN A CA 1
ATOM 661 C C . GLN A 1 81 ? 8.183 -5.166 -18.219 1.00 97.25 81 GLN A C 1
ATOM 663 O O . GLN A 1 81 ? 8.256 -5.072 -19.446 1.00 97.25 81 GLN A O 1
ATOM 668 N N . GLU A 1 82 ? 8.640 -4.212 -17.409 1.00 96.88 82 GLU A N 1
ATOM 669 C CA . GLU A 1 82 ? 9.368 -3.035 -17.878 1.00 96.88 82 GLU A CA 1
ATOM 670 C C . GLU A 1 82 ? 10.674 -3.432 -18.574 1.00 96.88 82 GLU A C 1
ATOM 672 O O . GLU A 1 82 ? 10.952 -2.981 -19.688 1.00 96.88 82 GLU A O 1
ATOM 677 N N . GLN A 1 83 ? 11.450 -4.324 -17.957 1.00 97.19 83 GLN A N 1
ATOM 678 C CA . GLN A 1 83 ? 12.714 -4.790 -18.514 1.00 97.19 83 GLN A CA 1
ATOM 679 C C . GLN A 1 83 ? 12.517 -5.562 -19.826 1.00 97.19 83 GLN A C 1
ATOM 681 O O . GLN A 1 83 ? 13.262 -5.341 -20.785 1.00 97.19 83 GLN A O 1
ATOM 686 N N . ASP A 1 84 ? 11.494 -6.412 -19.907 1.00 97.50 84 ASP A N 1
ATOM 687 C CA . ASP A 1 84 ? 11.137 -7.141 -21.127 1.00 97.50 84 ASP A CA 1
ATOM 688 C C . ASP A 1 84 ? 10.725 -6.190 -22.254 1.00 97.50 84 ASP A C 1
ATOM 690 O O . ASP A 1 84 ? 11.123 -6.371 -23.414 1.00 97.50 84 ASP A O 1
ATOM 694 N N . ARG A 1 85 ? 9.989 -5.123 -21.918 1.00 97.38 85 ARG A N 1
ATOM 695 C CA . ARG A 1 85 ? 9.642 -4.068 -22.873 1.00 97.38 85 ARG A CA 1
ATOM 696 C C . ARG A 1 85 ? 10.894 -3.366 -23.394 1.00 97.38 85 ARG A C 1
ATOM 698 O O . ARG A 1 85 ? 11.038 -3.213 -24.606 1.00 97.38 85 ARG A O 1
ATOM 705 N N . ILE A 1 86 ? 11.817 -2.981 -22.512 1.00 97.31 86 ILE A N 1
ATOM 706 C CA . ILE A 1 86 ? 13.090 -2.346 -22.892 1.00 97.31 86 ILE A CA 1
ATOM 707 C C . ILE A 1 86 ? 13.913 -3.268 -23.803 1.00 97.31 86 ILE A C 1
ATOM 709 O O . ILE A 1 86 ? 14.437 -2.822 -24.822 1.00 97.31 86 ILE A O 1
ATOM 713 N N . ASN A 1 87 ? 14.005 -4.558 -23.475 1.00 97.19 87 ASN A N 1
ATOM 714 C CA . ASN A 1 87 ? 14.747 -5.536 -24.274 1.00 97.19 87 ASN A CA 1
ATOM 715 C C . ASN A 1 87 ? 14.131 -5.720 -25.669 1.00 97.19 87 ASN A C 1
ATOM 717 O O . ASN A 1 87 ? 14.855 -5.801 -26.662 1.00 97.19 87 ASN A O 1
ATOM 721 N N . SER A 1 88 ? 12.799 -5.731 -25.750 1.00 96.88 88 SER A N 1
ATOM 722 C CA . SER A 1 88 ? 12.072 -5.804 -27.021 1.00 96.88 88 SER A CA 1
ATOM 723 C C . SER A 1 88 ? 12.376 -4.594 -27.910 1.00 96.88 88 SER A C 1
ATOM 725 O O . SER A 1 88 ? 12.675 -4.765 -29.091 1.00 96.88 88 SER A O 1
ATOM 727 N N . TRP A 1 89 ? 12.385 -3.384 -27.339 1.00 96.69 89 TRP A N 1
ATOM 728 C CA . TRP A 1 89 ? 12.747 -2.163 -28.067 1.00 96.69 89 TRP A CA 1
ATOM 729 C C . TRP A 1 89 ? 14.196 -2.172 -28.559 1.00 96.69 89 TRP A C 1
ATOM 731 O O . TRP A 1 89 ? 14.431 -1.876 -29.729 1.00 96.69 89 TRP A O 1
ATOM 741 N N . LYS A 1 90 ? 15.151 -2.595 -27.722 1.00 96.19 90 LYS A N 1
ATOM 742 C CA . LYS A 1 90 ? 16.566 -2.722 -28.119 1.00 96.19 90 LYS A CA 1
ATOM 743 C C . LYS A 1 90 ? 16.760 -3.682 -29.290 1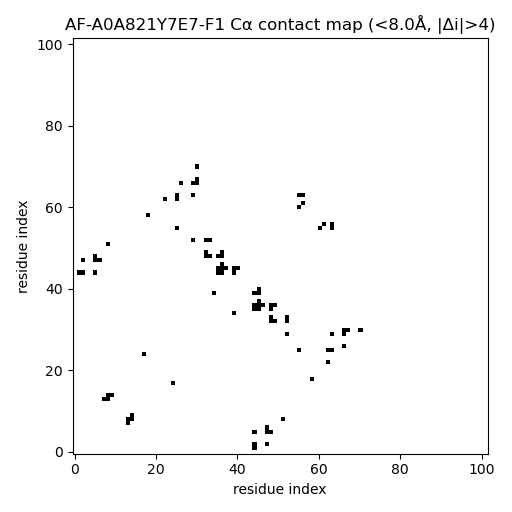.00 96.19 90 LYS A C 1
ATOM 745 O O . LYS A 1 90 ? 17.531 -3.400 -30.200 1.00 96.19 90 LYS A O 1
ATOM 750 N N . ARG A 1 91 ? 16.034 -4.806 -29.298 1.00 95.25 91 ARG A N 1
ATOM 751 C CA . ARG A 1 91 ? 16.086 -5.765 -30.410 1.00 95.25 91 ARG A CA 1
ATOM 752 C C . ARG A 1 91 ? 15.566 -5.153 -31.711 1.00 95.25 91 ARG A C 1
ATOM 754 O O . ARG A 1 91 ? 16.136 -5.408 -32.766 1.00 95.25 91 ARG A O 1
ATOM 761 N N . ILE A 1 92 ? 14.492 -4.363 -31.650 1.00 95.31 92 ILE A N 1
ATOM 762 C CA . ILE A 1 92 ? 13.944 -3.666 -32.825 1.00 95.31 92 ILE A CA 1
ATOM 763 C C . ILE A 1 92 ? 14.946 -2.644 -33.366 1.00 95.31 92 ILE A C 1
ATOM 765 O O . ILE A 1 92 ? 15.179 -2.604 -34.572 1.00 95.31 92 ILE A O 1
ATOM 769 N N . GLU A 1 93 ? 15.558 -1.858 -32.484 1.00 94.44 93 GLU A N 1
ATOM 770 C CA . GLU A 1 93 ? 16.576 -0.871 -32.850 1.00 94.44 93 GLU A CA 1
ATOM 771 C C . GLU A 1 93 ? 17.786 -1.533 -33.521 1.00 94.44 93 GLU A C 1
ATOM 773 O O . GLU A 1 93 ? 18.187 -1.121 -34.609 1.00 94.44 93 GLU A O 1
ATOM 778 N N . GLN A 1 94 ? 18.291 -2.628 -32.946 1.00 93.44 94 GLN A N 1
ATOM 779 C CA . GLN A 1 94 ? 19.393 -3.389 -33.529 1.00 93.44 94 GLN A CA 1
ATOM 780 C C . GLN A 1 94 ? 19.059 -3.914 -34.936 1.00 93.44 94 GLN A C 1
ATOM 782 O O . GLN A 1 94 ? 19.837 -3.714 -35.865 1.00 93.44 94 GLN A O 1
ATOM 787 N N . MET A 1 95 ? 17.877 -4.512 -35.127 1.00 91.75 95 MET A N 1
ATOM 788 C CA . MET A 1 95 ? 17.442 -4.987 -36.450 1.00 91.75 95 MET A CA 1
ATOM 789 C C . MET A 1 95 ? 17.303 -3.851 -37.477 1.00 91.75 95 MET A C 1
ATOM 791 O O . MET A 1 95 ? 17.443 -4.086 -38.676 1.00 91.75 95 MET A O 1
ATOM 795 N N . SER A 1 96 ? 16.978 -2.632 -37.037 1.00 89.19 96 SER A N 1
ATOM 796 C CA . SER A 1 96 ? 16.898 -1.467 -37.923 1.00 89.19 96 SER A CA 1
ATOM 797 C C . SER A 1 96 ? 18.281 -0.996 -38.368 1.00 89.19 96 SER A C 1
ATOM 799 O O . SER A 1 96 ? 18.438 -0.629 -39.529 1.00 89.19 96 SER A O 1
ATOM 801 N N . LEU A 1 97 ? 19.266 -1.011 -37.468 1.00 88.19 97 LEU A N 1
ATOM 802 C CA . LEU A 1 97 ? 20.650 -0.636 -37.771 1.00 88.19 97 LEU A CA 1
ATOM 803 C C . LEU A 1 97 ? 21.295 -1.642 -38.733 1.00 88.19 97 LEU A C 1
ATOM 805 O O . LEU A 1 97 ? 21.835 -1.245 -39.759 1.00 88.19 97 LEU A O 1
ATOM 809 N N . GLU A 1 98 ? 21.121 -2.942 -38.478 1.00 84.38 98 GLU A N 1
ATOM 810 C CA . GLU A 1 98 ? 21.624 -4.019 -39.348 1.00 84.38 98 GLU A CA 1
ATOM 811 C C . GLU A 1 98 ? 21.070 -3.934 -40.784 1.00 84.38 98 GLU A C 1
ATOM 813 O O . GLU A 1 98 ? 21.748 -4.305 -41.738 1.00 84.38 98 GLU A O 1
ATOM 818 N N . LYS A 1 99 ? 19.845 -3.415 -40.961 1.00 75.19 99 LYS A N 1
ATOM 819 C CA . LYS A 1 99 ? 19.238 -3.185 -42.283 1.00 75.19 99 LYS A CA 1
ATOM 820 C C . LYS A 1 99 ? 19.710 -1.914 -42.987 1.00 75.19 99 LYS A C 1
ATOM 822 O O . LYS A 1 99 ? 19.490 -1.804 -44.185 1.00 75.19 99 LYS A O 1
ATOM 827 N N . GLN A 1 100 ? 20.258 -0.938 -42.266 1.00 64.50 100 GLN A N 1
ATOM 828 C CA . GLN A 1 100 ? 20.798 0.291 -42.861 1.00 64.50 100 GLN A CA 1
ATOM 829 C C . GLN A 1 100 ? 22.256 0.129 -43.310 1.00 64.50 100 GLN A C 1
ATOM 831 O O . GLN A 1 100 ? 22.722 0.906 -44.139 1.00 64.50 100 GLN A O 1
ATOM 836 N N . GLU A 1 101 ? 22.966 -0.862 -42.766 1.00 60.59 101 GLU A N 1
ATOM 837 C CA . GLU A 1 101 ? 24.346 -1.200 -43.136 1.00 60.59 101 GLU A CA 1
ATOM 838 C C . GLU A 1 101 ? 24.448 -2.169 -44.335 1.00 60.59 101 GLU A C 1
ATOM 840 O O . GLU A 1 101 ? 25.552 -2.409 -44.828 1.00 60.59 101 GLU A O 1
ATOM 845 N N . GLN A 1 102 ? 23.316 -2.706 -44.812 1.00 50.72 102 GLN A N 1
ATOM 846 C CA . GLN A 1 102 ? 23.189 -3.505 -46.044 1.00 50.72 102 GLN A CA 1
ATOM 847 C C . GLN A 1 102 ? 22.668 -2.664 -47.209 1.00 50.72 102 GLN A C 1
ATOM 849 O O . GLN A 1 102 ? 23.167 -2.882 -48.336 1.00 50.72 102 GLN A O 1
#

Sequence (102 aa):
VAERSLTLWSNEYIVQLMEENLDEILPILLPPLCRISKTHWNANIVTLSYNLIRHFMDINKKGCDEILNALRDDEKRLSIQEQDRINSWKRIEQMSLEKQEQ

Mean predicted aligned error: 5.13 Å

Solvent-accessible surface area (backbone atoms only — not comparable to full-atom values): 5740 Å² total; per-residue (Å²): 107,69,61,68,60,59,54,49,67,74,35,68,70,54,42,53,59,46,62,79,43,35,85,71,46,46,76,66,51,50,60,60,35,60,47,40,48,74,69,49,91,50,66,67,57,20,51,55,32,47,55,50,55,49,51,48,40,74,76,39,44,67,65,46,52,53,50,54,49,53,52,53,52,47,53,52,52,52,51,51,55,51,51,53,50,52,53,52,52,51,53,52,54,51,58,52,51,61,61,71,78,106

Organism: NCBI:txid392032

Foldseek 3Di:
DLVVVLCLCVDPVSVVVCLVVVLVVVLVPVVVLVVCLPDPPDVVSNVSSVVVLVVSCVSPVPSSVVSVVVVVVVVVVVVVVVVVVVVVVVVVVVVVVVVVVD

Secondary structure (DSSP, 8-state):
-HHHHHGGGG-HHHHHHHHHTHHHHHHHHHHHHHHHHHH-S-HHHHHHHHHHHHHHHHHHHHHHHHHHHHHHHHHHHHHHHHHHHHHHHHH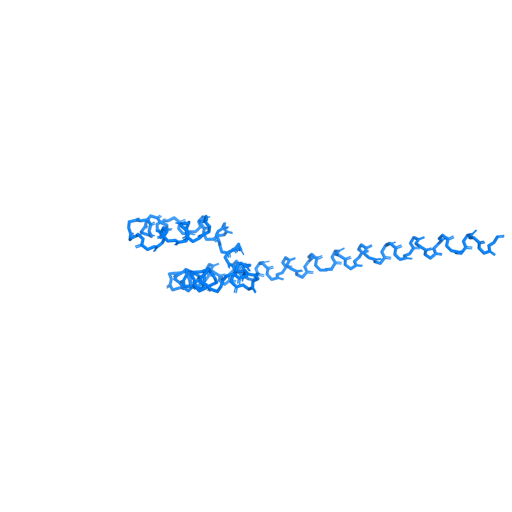HHHHHHHHH--